Protein AF-A0A7W1LK90-F1 (afdb_monomer)

Sequence (103 aa):
MAGLLVVFFPLFLLAFLLFMEWVERPLTRDAVGPDVEEFLDTASREDVNNVFLYGVRRSLERWRNRRRMLPKLAALVTLGREDQEAPARPAAQDAPQPVRDLG

Radius of gyration: 34.61 Å; Cα contacts (8 Å, |Δi|>4): 15; chains: 1; bounding box: 50×27×122 Å

Secondary structure (DSSP, 8-state):
-HHHHHHHHHHHHHHHHHHHHHHHHHHHTT--HHHHHHHHHH--HHHHHHHHHH-HHHHHHHHHHHHHH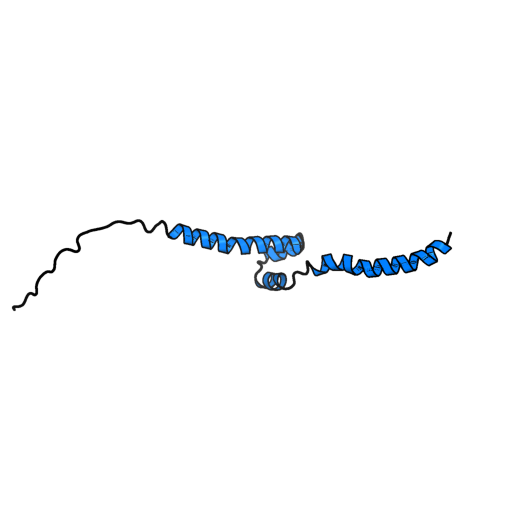HHHHHHHHHHTTGGG-----------PPP-----

Solvent-accessible surface area (backbone atoms only — not comparable to full-atom values): 6508 Å² total; per-residue (Å²): 126,66,70,60,54,70,60,48,48,60,54,48,49,52,50,49,62,60,42,44,56,68,63,42,51,68,55,62,73,67,56,60,64,72,65,44,58,53,39,71,76,69,52,52,74,67,54,56,52,38,27,79,75,65,35,61,69,63,37,48,54,54,51,52,52,53,63,65,45,51,61,55,53,52,50,50,58,57,59,69,53,64,79,71,74,73,88,85,83,94,74,81,95,77,81,90,80,77,89,81,80,91,134

pLDDT: mean 71.78, std 11.78, range [49.28, 95.81]

Mean predicted aligned error: 17.67 Å

Foldseek 3Di:
DCPVCVVVVVVVVVVVVVCVVVVCVVVVVPPCPPLVVVCVVDPDPVLVVCCVVPNDVVSSVVVVVVVVVVVVVVVVVVVVVVVPPDDDDDDDPDDDDDDDDDD

Structure (mmCIF, N/CA/C/O backbone):
data_AF-A0A7W1LK90-F1
#
_entry.id   AF-A0A7W1LK90-F1
#
loop_
_atom_site.group_PDB
_atom_site.id
_atom_site.type_symbol
_atom_site.label_atom_id
_atom_site.label_alt_id
_atom_site.label_comp_id
_atom_site.label_asym_id
_atom_site.label_entity_id
_atom_site.label_seq_id
_atom_site.pdbx_PDB_ins_code
_atom_site.Cartn_x
_atom_site.Cartn_y
_atom_site.Cartn_z
_atom_site.occupancy
_atom_site.B_iso_or_equiv
_atom_site.auth_seq_id
_atom_site.auth_comp_id
_atom_site.auth_asym_id
_atom_site.auth_atom_id
_atom_site.pdbx_PDB_model_num
ATOM 1 N N . MET A 1 1 ? 16.545 10.048 -35.276 1.00 73.69 1 MET A N 1
ATOM 2 C CA . MET A 1 1 ? 15.500 10.028 -34.226 1.00 73.69 1 MET A CA 1
ATOM 3 C C . MET A 1 1 ? 15.573 8.800 -33.307 1.00 73.69 1 MET A C 1
ATOM 5 O O . MET A 1 1 ? 15.371 8.971 -32.117 1.00 73.69 1 MET A O 1
ATOM 9 N N . ALA A 1 2 ? 15.919 7.594 -33.787 1.00 81.44 2 ALA A N 1
ATOM 10 C CA . ALA A 1 2 ? 15.897 6.366 -32.966 1.00 81.44 2 ALA A CA 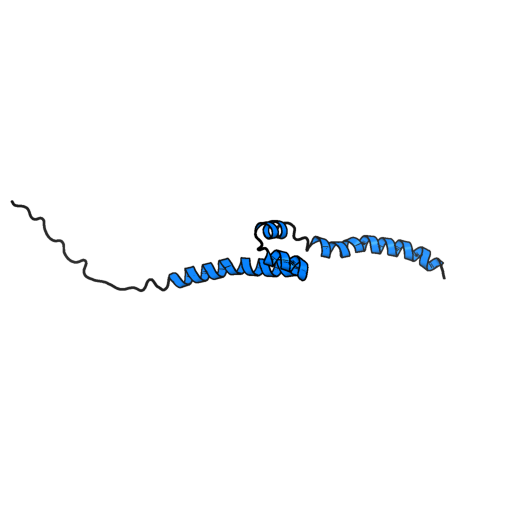1
ATOM 11 C C . ALA A 1 2 ? 17.025 6.210 -31.918 1.00 81.44 2 ALA A C 1
ATOM 13 O O . ALA A 1 2 ? 16.825 5.544 -30.908 1.00 81.44 2 ALA A O 1
ATOM 14 N N . GLY A 1 3 ? 18.197 6.825 -32.121 1.00 87.88 3 GLY A N 1
ATOM 15 C CA . GLY A 1 3 ? 19.356 6.622 -31.234 1.00 87.88 3 GLY A CA 1
ATOM 16 C C . GLY A 1 3 ? 19.137 7.072 -29.784 1.00 87.88 3 GLY A C 1
ATOM 17 O O . GLY A 1 3 ? 19.673 6.463 -28.866 1.00 87.88 3 GLY A O 1
ATOM 18 N N . LEU A 1 4 ? 18.293 8.085 -29.569 1.00 88.75 4 LEU A N 1
ATOM 19 C CA . LEU A 1 4 ? 17.963 8.571 -28.228 1.00 88.75 4 LEU A CA 1
ATOM 20 C C . LEU A 1 4 ? 17.144 7.526 -27.458 1.00 88.75 4 LEU A C 1
ATOM 22 O O . LEU A 1 4 ? 17.430 7.260 -26.297 1.00 88.75 4 LEU A O 1
ATOM 26 N N . LEU A 1 5 ? 16.200 6.857 -28.129 1.00 91.25 5 LEU A N 1
ATOM 27 C CA . LEU A 1 5 ? 15.379 5.804 -27.532 1.00 91.25 5 LEU A CA 1
ATOM 28 C C . LEU A 1 5 ? 16.236 4.620 -27.067 1.00 91.25 5 LEU A C 1
ATOM 30 O O . LEU A 1 5 ? 16.028 4.123 -25.971 1.00 91.25 5 LEU A O 1
ATOM 34 N N . VAL A 1 6 ? 17.236 4.212 -27.853 1.00 94.06 6 VAL A N 1
ATOM 35 C CA . VAL A 1 6 ? 18.121 3.081 -27.516 1.00 94.06 6 VAL A CA 1
ATOM 36 C C . VAL A 1 6 ? 18.916 3.332 -26.230 1.00 94.06 6 VAL A C 1
ATOM 38 O O . VAL A 1 6 ? 19.150 2.399 -25.468 1.00 94.06 6 VAL A O 1
ATOM 41 N N . VAL A 1 7 ? 19.295 4.584 -25.961 1.00 91.69 7 VAL A N 1
ATOM 42 C CA . VAL A 1 7 ? 20.032 4.968 -24.744 1.00 91.69 7 VAL A CA 1
ATOM 43 C C . VAL A 1 7 ? 19.088 5.222 -23.570 1.00 91.69 7 VAL A C 1
ATOM 45 O O . VAL A 1 7 ? 19.365 4.813 -22.445 1.00 91.69 7 VAL A O 1
ATOM 48 N N . PHE A 1 8 ? 17.960 5.886 -23.816 1.00 94.75 8 PHE A N 1
ATOM 49 C CA . PHE A 1 8 ? 17.039 6.285 -22.754 1.00 94.75 8 PHE A CA 1
ATOM 50 C C . PHE A 1 8 ? 16.188 5.122 -22.247 1.00 94.75 8 PHE A C 1
ATOM 52 O O . PHE A 1 8 ? 15.866 5.067 -21.067 1.00 94.75 8 PHE A O 1
ATOM 59 N N . PHE A 1 9 ? 15.839 4.179 -23.119 1.00 95.06 9 PHE A N 1
ATOM 60 C CA . PHE A 1 9 ? 15.009 3.026 -22.789 1.00 95.06 9 PHE A CA 1
ATOM 61 C C . PHE A 1 9 ? 15.581 2.143 -21.665 1.00 95.06 9 PHE A C 1
ATOM 63 O O . PHE A 1 9 ? 14.852 1.897 -20.704 1.00 95.06 9 PHE A O 1
ATOM 70 N N . PRO A 1 10 ? 16.856 1.702 -21.693 1.00 94.12 10 PRO A N 1
ATOM 71 C CA . PRO A 1 10 ? 17.418 0.921 -20.591 1.00 94.12 10 PRO A CA 1
ATOM 72 C C . PRO A 1 10 ? 17.528 1.734 -19.294 1.00 94.12 10 PRO A C 1
ATOM 74 O 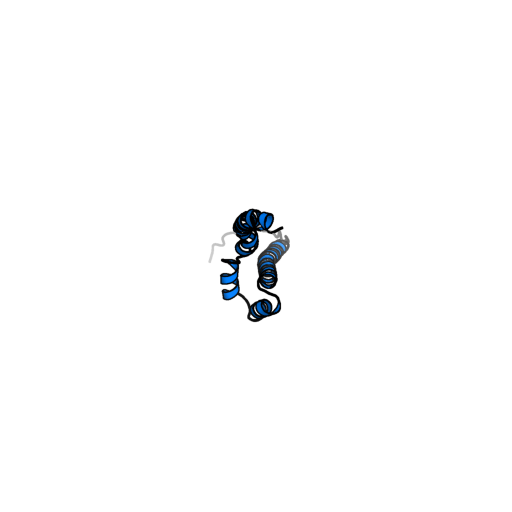O . PRO A 1 10 ? 17.282 1.194 -18.218 1.00 94.12 10 PRO A O 1
ATOM 77 N N . LEU A 1 11 ? 17.830 3.035 -19.383 1.00 95.81 11 LEU A N 1
ATOM 78 C CA . LEU A 1 11 ? 17.852 3.932 -18.222 1.00 95.81 11 LEU A CA 1
ATOM 79 C C . LEU A 1 11 ? 16.461 4.079 -17.595 1.00 95.81 11 LEU A C 1
ATOM 81 O O . LEU A 1 11 ? 16.317 4.038 -16.375 1.00 95.81 11 LEU A O 1
ATOM 85 N N . PHE A 1 12 ? 15.438 4.221 -18.436 1.00 95.00 12 PHE A N 1
ATOM 86 C CA . PHE A 1 12 ? 14.048 4.323 -18.019 1.00 95.00 12 PHE A CA 1
ATOM 87 C C . PHE A 1 12 ? 13.553 3.019 -17.401 1.00 95.00 12 PHE A C 1
ATOM 89 O O . PHE A 1 12 ? 12.920 3.064 -16.355 1.00 95.00 12 PHE A O 1
ATOM 96 N N . LEU A 1 13 ? 13.876 1.863 -17.990 1.00 94.38 13 LEU A N 1
ATOM 97 C CA . LEU A 1 13 ? 13.561 0.564 -17.396 1.00 94.38 13 LEU A CA 1
ATOM 98 C C . LEU A 1 13 ? 14.208 0.415 -16.023 1.00 94.38 13 LEU A C 1
ATOM 100 O O . LEU A 1 13 ? 13.525 0.047 -15.076 1.00 94.38 13 LEU A O 1
ATOM 104 N N . LEU A 1 14 ? 15.491 0.752 -15.884 1.00 92.81 14 LEU A N 1
ATOM 105 C CA . LEU A 1 14 ? 16.170 0.702 -14.593 1.00 92.81 14 LEU A CA 1
ATOM 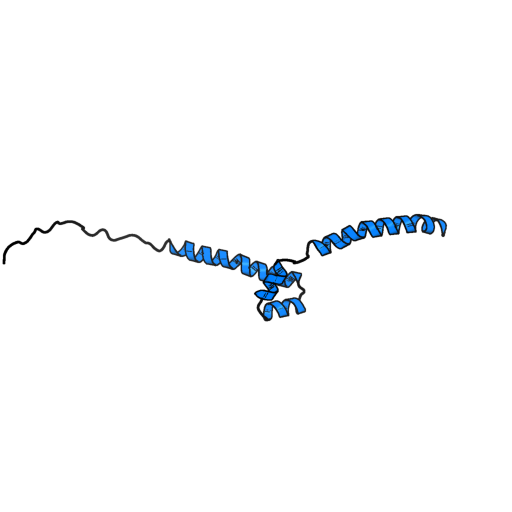106 C C . LEU A 1 14 ? 15.480 1.619 -13.572 1.00 92.81 14 LEU A C 1
ATOM 108 O O . LEU A 1 14 ? 15.155 1.178 -12.474 1.00 92.81 14 LEU A O 1
ATOM 112 N N . ALA A 1 15 ? 15.180 2.863 -13.952 1.00 91.44 15 ALA A N 1
ATOM 113 C CA . ALA A 1 15 ? 14.444 3.798 -13.106 1.00 91.44 15 ALA A CA 1
ATOM 114 C C . ALA A 1 15 ? 13.045 3.277 -12.738 1.00 91.44 15 ALA A C 1
ATOM 116 O O . ALA A 1 15 ? 12.629 3.414 -11.593 1.00 91.44 15 ALA A O 1
ATOM 117 N N . PHE A 1 16 ? 12.342 2.643 -13.676 1.00 91.31 16 PHE A N 1
ATOM 118 C CA . PHE A 1 16 ? 11.028 2.043 -13.467 1.00 91.31 16 PHE A CA 1
ATOM 119 C C . PHE A 1 16 ? 11.092 0.857 -12.497 1.00 91.31 16 PHE A C 1
ATOM 121 O O . PHE A 1 16 ? 10.271 0.768 -11.588 1.00 91.31 16 PHE A O 1
ATOM 128 N N . LEU A 1 17 ? 12.099 -0.012 -12.630 1.00 89.38 17 LEU A N 1
ATOM 129 C CA . LEU A 1 17 ? 12.347 -1.119 -11.704 1.00 89.38 17 LEU A CA 1
ATOM 130 C C . LEU A 1 17 ? 12.693 -0.614 -10.295 1.00 89.38 17 LEU A C 1
ATOM 132 O O . LEU A 1 17 ? 12.211 -1.176 -9.321 1.00 89.38 17 LEU A O 1
ATOM 136 N N . LEU A 1 18 ? 13.479 0.458 -10.166 1.00 87.50 18 LEU A N 1
ATOM 137 C CA . LEU A 1 18 ? 13.743 1.085 -8.864 1.00 87.50 18 LEU A CA 1
ATOM 138 C C . LEU A 1 18 ? 12.483 1.757 -8.293 1.00 87.50 18 LEU A C 1
ATOM 140 O O . LEU A 1 18 ? 12.249 1.737 -7.086 1.00 87.50 18 LEU A O 1
ATOM 144 N N . PHE A 1 19 ? 11.658 2.347 -9.156 1.00 86.88 19 PHE A N 1
ATOM 145 C CA . PHE A 1 19 ? 10.408 2.992 -8.769 1.00 86.88 19 PHE A CA 1
ATOM 146 C C . PHE A 1 19 ? 9.323 1.993 -8.357 1.00 86.88 19 PHE A C 1
ATOM 148 O O . PHE A 1 19 ? 8.446 2.365 -7.582 1.00 86.88 19 PHE A O 1
ATOM 155 N N . MET A 1 20 ? 9.388 0.729 -8.793 1.00 83.88 20 MET A N 1
ATOM 156 C CA . MET A 1 20 ? 8.485 -0.324 -8.311 1.00 83.88 20 MET A CA 1
ATOM 157 C C . MET A 1 20 ? 8.511 -0.427 -6.787 1.00 83.88 20 MET A C 1
ATOM 159 O O . MET A 1 20 ? 7.448 -0.534 -6.195 1.00 83.88 20 MET A O 1
ATOM 163 N N . GLU A 1 21 ? 9.650 -0.215 -6.121 1.00 68.25 21 GLU A N 1
ATOM 164 C CA . GLU A 1 21 ? 9.674 -0.149 -4.654 1.00 68.25 21 GLU A CA 1
ATOM 165 C C . GLU A 1 21 ? 8.860 1.048 -4.111 1.00 68.25 21 GLU A C 1
ATOM 167 O O . GLU A 1 21 ? 8.222 0.968 -3.065 1.00 68.25 21 GLU A O 1
ATOM 172 N N . TRP A 1 22 ? 8.825 2.172 -4.829 1.00 74.25 22 TRP A N 1
ATOM 173 C CA . TRP A 1 22 ? 8.036 3.363 -4.487 1.00 74.25 22 TRP A CA 1
ATOM 174 C C . TRP A 1 22 ? 6.532 3.176 -4.732 1.00 74.25 22 TRP A C 1
ATOM 176 O O . TRP A 1 22 ? 5.723 3.801 -4.049 1.00 74.25 22 TRP A O 1
ATOM 186 N N . VAL A 1 23 ? 6.161 2.294 -5.663 1.00 67.06 23 VAL A N 1
ATOM 187 C CA . VAL A 1 23 ? 4.781 1.845 -5.920 1.00 67.06 23 VAL A CA 1
ATOM 188 C C . VAL A 1 23 ? 4.369 0.725 -4.963 1.00 67.06 23 VAL A C 1
ATOM 190 O O . VAL A 1 23 ? 3.215 0.655 -4.554 1.00 67.06 23 VAL A O 1
ATOM 193 N N . GLU A 1 24 ? 5.306 -0.111 -4.530 1.00 60.16 24 GLU A N 1
ATOM 194 C CA . GLU A 1 24 ? 5.083 -1.189 -3.565 1.00 60.16 24 GLU A CA 1
ATOM 195 C C . GLU A 1 24 ? 5.011 -0.665 -2.124 1.00 60.16 24 GLU A C 1
ATOM 197 O O . GLU A 1 24 ? 4.240 -1.172 -1.313 1.00 60.16 24 GLU A O 1
ATOM 202 N N . ARG A 1 25 ? 5.744 0.402 -1.785 1.00 58.84 25 ARG A N 1
ATOM 203 C CA . ARG A 1 25 ? 5.711 1.050 -0.460 1.00 58.84 25 ARG A CA 1
ATOM 204 C C . ARG A 1 25 ? 4.315 1.513 -0.002 1.00 58.84 25 ARG A C 1
ATOM 206 O O . ARG A 1 25 ? 4.023 1.320 1.181 1.00 58.84 25 ARG A O 1
ATOM 213 N N . PRO A 1 26 ? 3.438 2.082 -0.852 1.00 61.00 26 PRO A N 1
ATOM 214 C CA . PRO A 1 26 ? 2.050 2.347 -0.477 1.00 61.00 26 PRO A CA 1
ATOM 215 C C . PRO A 1 26 ? 1.166 1.089 -0.441 1.00 61.00 26 PRO A C 1
ATOM 217 O O . PRO A 1 26 ? 0.117 1.136 0.193 1.00 61.00 26 PRO A O 1
ATOM 220 N N . LEU A 1 27 ? 1.568 -0.034 -1.050 1.00 55.53 27 LEU A N 1
ATOM 221 C CA . LEU A 1 27 ? 0.835 -1.305 -0.945 1.00 55.53 27 LEU A CA 1
ATOM 222 C C . LEU A 1 27 ? 1.189 -2.077 0.336 1.00 55.53 27 LEU A C 1
ATOM 224 O O . LEU A 1 27 ? 0.309 -2.650 0.972 1.00 55.53 27 LEU A O 1
ATOM 228 N N . THR A 1 28 ? 2.457 -2.060 0.751 1.00 54.91 28 THR A N 1
ATOM 229 C CA . THR A 1 28 ? 2.948 -2.868 1.881 1.00 54.91 28 THR A CA 1
ATOM 230 C C . THR A 1 28 ? 2.724 -2.203 3.242 1.00 54.91 28 THR A C 1
ATOM 232 O O . THR A 1 28 ? 2.638 -2.894 4.252 1.00 54.91 28 THR A O 1
ATOM 235 N N . ARG A 1 29 ? 2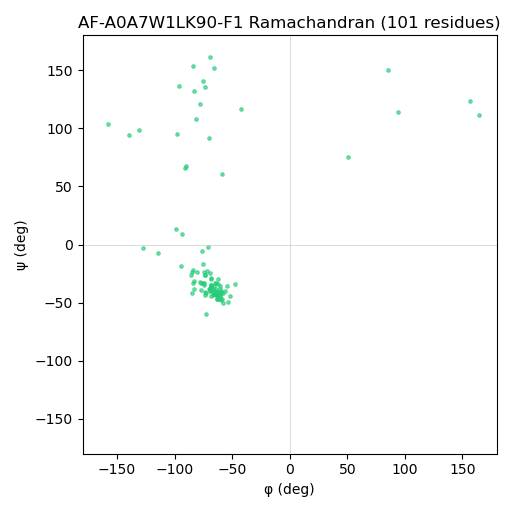.582 -0.871 3.314 1.00 51.84 29 ARG A N 1
ATOM 236 C CA . ARG A 1 29 ? 2.311 -0.181 4.595 1.00 51.84 29 ARG A CA 1
ATOM 237 C C . ARG A 1 29 ? 0.841 -0.149 4.999 1.00 51.84 29 ARG A C 1
ATOM 239 O O . ARG A 1 29 ? 0.560 -0.054 6.189 1.00 51.84 29 ARG A O 1
ATOM 246 N N . ASP A 1 30 ? -0.061 -0.310 4.038 1.00 52.88 30 ASP A N 1
ATOM 247 C CA . ASP A 1 30 ? -1.491 -0.503 4.291 1.00 52.88 30 ASP A CA 1
ATOM 248 C C . ASP A 1 30 ? -1.859 -1.994 4.359 1.00 52.88 30 ASP A C 1
ATOM 250 O O . ASP A 1 30 ? -3.040 -2.327 4.396 1.00 52.88 30 ASP A O 1
ATOM 254 N N . ALA A 1 31 ? -0.875 -2.905 4.379 1.00 49.28 31 ALA A N 1
ATOM 255 C CA . ALA A 1 31 ? -1.107 -4.331 4.554 1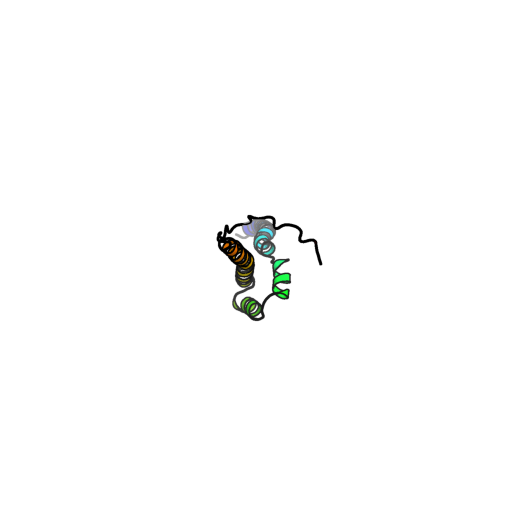.00 49.28 31 ALA A CA 1
ATOM 256 C C . ALA A 1 31 ? -1.554 -4.594 5.994 1.00 49.28 31 ALA A C 1
ATOM 258 O O . ALA A 1 31 ? -0.779 -4.767 6.935 1.00 49.28 31 ALA A O 1
ATOM 259 N N . VAL A 1 32 ? -2.869 -4.560 6.109 1.00 56.16 32 VAL A N 1
ATOM 260 C CA . VAL A 1 32 ? -3.738 -4.855 7.228 1.00 56.16 32 VAL A CA 1
ATOM 261 C C . VAL A 1 32 ? -3.538 -6.303 7.728 1.00 56.16 32 VAL A C 1
ATOM 263 O O . VAL A 1 32 ? -4.431 -7.130 7.644 1.00 56.16 32 VAL A O 1
ATOM 266 N N . GLY A 1 33 ? -2.336 -6.663 8.177 1.00 55.19 33 GLY A N 1
ATOM 267 C CA . GLY A 1 33 ? -1.984 -8.044 8.532 1.00 55.19 33 GLY A CA 1
ATOM 268 C C . GLY A 1 33 ? -2.628 -8.510 9.844 1.00 55.19 33 GLY A C 1
ATOM 269 O O . GLY A 1 33 ? -3.421 -9.442 9.819 1.00 55.19 33 GLY A O 1
ATOM 270 N N . PRO A 1 34 ? -2.357 -7.850 10.986 1.00 58.03 34 PRO A N 1
ATOM 271 C CA . PRO A 1 34 ? -2.917 -8.269 12.276 1.00 58.03 34 PRO A CA 1
ATOM 272 C C . PRO A 1 34 ? -4.391 -7.869 12.456 1.00 58.03 34 PRO A C 1
ATOM 274 O O . PRO A 1 34 ? -5.192 -8.637 12.977 1.00 58.03 34 PRO A O 1
ATOM 277 N N . ASP A 1 35 ? -4.756 -6.668 11.992 1.00 58.34 35 ASP A N 1
ATOM 278 C CA . ASP A 1 35 ? -6.093 -6.093 12.206 1.00 58.34 35 ASP A CA 1
ATOM 279 C C . ASP A 1 35 ? -7.180 -6.754 11.326 1.00 58.34 35 ASP A C 1
ATOM 281 O O . ASP A 1 35 ? -8.354 -6.699 11.687 1.00 58.34 35 ASP A O 1
ATOM 285 N N . VAL A 1 36 ? -6.840 -7.377 10.180 1.00 65.62 36 VAL A N 1
ATOM 286 C CA . VAL A 1 36 ? -7.836 -8.102 9.350 1.00 65.62 36 VAL A CA 1
ATOM 287 C C . VAL A 1 36 ? -8.235 -9.407 9.988 1.00 65.62 36 VAL A C 1
ATOM 289 O O . VAL A 1 36 ? -9.414 -9.734 9.967 1.00 65.62 36 VAL A O 1
ATOM 292 N N . GLU A 1 37 ? -7.280 -10.160 10.520 1.00 66.56 37 GLU A N 1
ATOM 293 C CA . GLU A 1 37 ? -7.571 -11.472 11.086 1.00 66.56 37 GLU A CA 1
ATOM 294 C C . GLU A 1 37 ? -8.480 -11.327 12.314 1.00 66.56 37 GLU A C 1
ATOM 296 O O . GLU A 1 37 ? -9.516 -11.982 12.399 1.00 66.56 37 GLU A O 1
ATOM 301 N N . GLU A 1 38 ? -8.206 -10.336 13.169 1.00 69.12 38 GLU A N 1
ATOM 302 C CA . GLU A 1 38 ? -9.082 -9.983 14.291 1.00 69.12 38 GLU A CA 1
ATOM 303 C C . GLU A 1 38 ? -10.422 -9.369 13.837 1.00 69.12 38 GLU A C 1
ATOM 305 O O . GLU A 1 38 ? -11.468 -9.614 14.448 1.00 69.12 38 GLU A O 1
ATOM 310 N N . PHE A 1 39 ? -10.435 -8.591 12.749 1.00 65.75 39 PHE A N 1
ATOM 311 C CA . PHE A 1 39 ? -11.681 -8.110 12.152 1.00 65.75 39 PHE A CA 1
ATOM 312 C C . PHE A 1 39 ? -12.528 -9.274 11.635 1.00 65.75 39 PHE A C 1
ATOM 314 O O . PHE A 1 39 ? -13.708 -9.318 11.936 1.00 65.75 39 PHE A O 1
ATOM 321 N N . LEU A 1 40 ? -11.972 -10.239 10.908 1.00 72.62 40 LEU A N 1
ATOM 322 C CA . LEU A 1 40 ? -12.735 -11.380 10.397 1.00 72.62 40 LEU A CA 1
ATOM 323 C C . LEU A 1 40 ? -13.268 -12.273 11.523 1.00 72.62 40 LEU A C 1
ATOM 325 O O . LEU A 1 40 ? -14.369 -12.801 11.388 1.00 72.62 40 LEU A O 1
ATOM 329 N N . ASP A 1 41 ? -12.534 -12.387 12.630 1.00 75.69 41 ASP A N 1
ATOM 330 C CA . ASP A 1 41 ? -12.957 -13.163 13.799 1.00 75.69 41 ASP A CA 1
ATOM 331 C C . ASP A 1 41 ? -14.044 -12.448 14.629 1.00 75.69 41 ASP A C 1
ATOM 333 O O . ASP A 1 41 ? -14.946 -13.085 15.171 1.00 75.69 41 ASP A O 1
ATOM 337 N N . THR A 1 42 ? -14.023 -11.107 14.693 1.00 72.38 42 THR A N 1
ATOM 338 C CA . THR A 1 42 ? -14.931 -10.339 15.576 1.00 72.38 42 THR A CA 1
ATOM 339 C C . THR A 1 42 ? -15.956 -9.443 14.873 1.00 72.38 42 THR A C 1
ATOM 341 O O . THR A 1 42 ? -16.787 -8.822 15.542 1.00 72.38 42 THR A O 1
ATOM 344 N N . ALA A 1 43 ? -15.891 -9.275 13.554 1.00 69.19 43 ALA A N 1
ATOM 345 C CA . ALA A 1 43 ? -16.770 -8.366 12.824 1.00 69.19 43 ALA A CA 1
ATOM 346 C C . ALA A 1 43 ? -18.181 -8.935 12.683 1.00 69.19 43 ALA A C 1
ATOM 348 O O . ALA A 1 43 ? -18.399 -10.108 12.381 1.00 69.19 43 ALA A O 1
ATOM 349 N N . SER A 1 44 ? -19.167 -8.051 12.825 1.00 67.19 44 SER A N 1
ATOM 350 C CA . SER A 1 44 ? -20.550 -8.362 12.480 1.00 67.19 44 SER A CA 1
ATOM 351 C C . SER A 1 44 ? -20.686 -8.596 10.970 1.00 67.19 44 SER A C 1
ATOM 353 O O . SER A 1 44 ? -19.980 -7.983 10.165 1.00 67.19 44 SER A O 1
ATOM 355 N N . ARG A 1 45 ? -21.667 -9.412 10.559 1.00 70.81 45 ARG A N 1
ATOM 356 C CA . ARG A 1 45 ? -22.052 -9.619 9.145 1.00 70.81 45 ARG A CA 1
ATOM 357 C C . ARG A 1 45 ? -22.213 -8.308 8.374 1.00 70.81 45 ARG A C 1
ATOM 359 O O . ARG A 1 45 ? -21.926 -8.239 7.182 1.00 70.81 45 ARG A O 1
ATOM 366 N N . GLU A 1 46 ? -22.675 -7.274 9.061 1.00 72.06 46 GLU A N 1
ATOM 367 C CA . GLU A 1 46 ? -22.902 -5.952 8.492 1.00 72.06 46 GLU A CA 1
ATOM 368 C C . GLU A 1 46 ? -21.595 -5.188 8.239 1.00 72.06 46 GLU A C 1
ATOM 370 O O . GLU A 1 46 ? -21.455 -4.511 7.222 1.00 72.06 46 GLU A O 1
ATOM 375 N N . ASP A 1 47 ? -20.593 -5.360 9.101 1.00 67.06 47 ASP A N 1
ATOM 376 C CA . ASP A 1 47 ? -19.253 -4.808 8.895 1.00 67.06 47 ASP A CA 1
ATOM 377 C C . ASP A 1 47 ? -18.541 -5.514 7.732 1.00 67.06 47 ASP A C 1
ATOM 379 O O . ASP A 1 47 ? -17.916 -4.848 6.906 1.00 67.06 47 ASP A O 1
ATOM 383 N N . VAL A 1 48 ? -18.713 -6.832 7.598 1.00 74.06 48 VAL A N 1
ATOM 384 C CA . VAL A 1 48 ? -18.212 -7.611 6.453 1.00 74.06 48 VAL A CA 1
ATOM 385 C C . VAL A 1 48 ? -18.880 -7.168 5.144 1.00 74.06 48 VAL A C 1
ATOM 387 O O . VAL A 1 48 ? -18.196 -6.948 4.149 1.00 74.06 48 VAL A O 1
ATOM 390 N N . ASN A 1 49 ? -20.198 -6.941 5.132 1.00 76.75 49 ASN A N 1
ATOM 391 C CA . ASN A 1 49 ? -20.904 -6.421 3.953 1.00 76.75 49 ASN A CA 1
ATOM 392 C C . ASN A 1 49 ? -20.390 -5.031 3.528 1.00 76.75 49 ASN A C 1
ATOM 394 O O . ASN A 1 49 ? -20.258 -4.729 2.342 1.00 76.75 49 ASN A O 1
ATOM 398 N N . ASN A 1 50 ? -20.023 -4.191 4.496 1.00 74.12 50 ASN A N 1
ATOM 399 C CA . ASN A 1 50 ? -19.452 -2.875 4.220 1.00 74.12 50 ASN A CA 1
ATOM 400 C C . ASN A 1 50 ? -18.054 -2.941 3.584 1.00 74.12 50 ASN A C 1
ATOM 402 O O . ASN A 1 50 ? -17.710 -2.043 2.814 1.00 74.12 50 ASN A O 1
ATOM 406 N N . VAL A 1 51 ? -17.267 -3.991 3.850 1.00 73.25 51 VAL A N 1
ATOM 407 C CA . VAL A 1 51 ? -15.987 -4.232 3.156 1.00 73.25 51 VAL A CA 1
ATOM 408 C C . VAL A 1 51 ? -16.225 -4.407 1.656 1.00 73.25 51 VAL A C 1
ATOM 410 O O . VAL A 1 51 ? -15.520 -3.801 0.850 1.00 73.25 51 VAL A O 1
ATOM 413 N N . PHE A 1 52 ? -17.244 -5.186 1.283 1.00 74.62 52 PHE A N 1
ATOM 414 C CA . PHE A 1 52 ? -17.592 -5.438 -0.117 1.00 74.62 52 PHE A CA 1
ATOM 415 C C . PHE A 1 52 ? -18.133 -4.194 -0.830 1.00 74.62 52 PHE A C 1
ATOM 417 O O . PHE A 1 52 ? -17.856 -3.999 -2.010 1.00 74.62 52 PHE A O 1
ATOM 424 N N . LEU A 1 53 ? -18.871 -3.335 -0.121 1.00 73.94 53 LEU A N 1
ATOM 425 C CA . LEU A 1 53 ? -19.492 -2.139 -0.700 1.00 73.94 53 LEU A CA 1
ATOM 426 C C . LEU A 1 53 ? -18.553 -0.924 -0.785 1.00 73.94 53 LEU A C 1
ATOM 428 O O . LEU A 1 53 ? -18.687 -0.114 -1.700 1.00 73.94 53 LEU A O 1
ATOM 432 N N . TYR A 1 54 ? -17.624 -0.764 0.164 1.00 74.62 54 TYR A N 1
ATOM 433 C CA . TYR A 1 54 ? -16.848 0.477 0.327 1.00 74.62 54 TYR A CA 1
ATOM 434 C C . TYR A 1 54 ? -15.328 0.281 0.373 1.00 74.62 54 TYR A C 1
ATOM 436 O O . TYR A 1 54 ? -14.590 1.268 0.441 1.00 74.62 54 TYR A O 1
ATOM 444 N N . GLY A 1 55 ? -14.861 -0.967 0.320 1.00 72.38 55 GLY A N 1
ATOM 445 C CA . GLY A 1 55 ? -13.451 -1.330 0.369 1.00 72.38 55 GLY A CA 1
ATOM 446 C C . GLY A 1 55 ? -12.891 -1.456 1.790 1.00 72.38 55 GLY A C 1
ATOM 447 O O . GLY A 1 55 ? -13.291 -0.752 2.720 1.00 72.38 55 GLY A O 1
ATOM 448 N N . VAL A 1 56 ? -11.895 -2.339 1.917 1.00 70.38 56 VAL A N 1
ATOM 449 C CA . VAL A 1 56 ? -11.254 -2.785 3.170 1.00 70.38 56 VAL A CA 1
ATOM 450 C C . VAL A 1 56 ? -10.777 -1.618 4.044 1.00 70.38 56 VAL A C 1
ATOM 452 O O . VAL A 1 56 ? -11.033 -1.594 5.247 1.00 70.38 56 VAL A O 1
ATOM 455 N N . ARG A 1 57 ? -10.138 -0.599 3.454 1.00 69.44 57 ARG A N 1
ATOM 456 C CA . ARG A 1 57 ? -9.547 0.510 4.223 1.00 69.44 57 ARG A CA 1
ATOM 457 C C . ARG A 1 57 ? -10.599 1.318 4.993 1.00 69.44 57 ARG A C 1
ATOM 459 O O . ARG A 1 57 ? -10.427 1.596 6.178 1.00 69.44 57 ARG A O 1
ATOM 466 N N . ARG A 1 58 ? -11.729 1.632 4.351 1.00 71.88 58 ARG A N 1
ATOM 467 C CA . ARG A 1 58 ? -12.782 2.478 4.937 1.00 71.88 58 ARG A CA 1
ATOM 468 C C . ARG A 1 58 ? -13.594 1.748 6.011 1.00 71.88 58 ARG A C 1
ATOM 470 O O . ARG A 1 58 ? -14.036 2.372 6.978 1.00 71.88 58 ARG A O 1
ATOM 477 N N . SER A 1 59 ? -13.794 0.440 5.862 1.00 75.25 59 SER A N 1
ATOM 478 C CA . SER A 1 59 ? -14.491 -0.394 6.849 1.00 75.25 59 SER A CA 1
ATOM 479 C C . SER A 1 59 ? -13.646 -0.637 8.103 1.00 75.25 59 SER A C 1
ATOM 481 O O . SER A 1 59 ? -14.164 -0.502 9.213 1.00 75.25 59 SER A O 1
ATOM 483 N N . LEU A 1 60 ? -12.341 -0.896 7.952 1.00 75.31 60 LEU A N 1
ATOM 484 C CA . LEU A 1 60 ? -11.430 -1.090 9.086 1.00 75.31 60 LEU A CA 1
ATOM 485 C C . LEU A 1 60 ? -11.235 0.177 9.916 1.00 75.31 60 LEU A C 1
ATOM 487 O O . LEU A 1 60 ? -11.257 0.108 11.143 1.00 75.31 60 LEU A O 1
ATOM 491 N N . GLU A 1 61 ? -11.123 1.349 9.285 1.00 78.38 61 GLU A N 1
ATOM 492 C CA . GLU A 1 61 ? -11.060 2.623 10.013 1.00 78.38 61 GLU A CA 1
ATOM 493 C C . GLU A 1 61 ? -12.289 2.834 10.905 1.00 78.38 61 GLU A C 1
ATOM 495 O O . GLU A 1 61 ? -12.162 3.245 12.062 1.00 78.38 61 GLU A O 1
ATOM 500 N N . ARG A 1 62 ? -13.481 2.500 10.395 1.00 78.00 62 ARG A N 1
ATOM 501 C CA . ARG A 1 62 ? -14.742 2.618 11.135 1.00 78.00 62 ARG A CA 1
ATOM 502 C C . ARG A 1 62 ? -14.828 1.613 12.287 1.00 78.00 62 ARG A C 1
ATOM 504 O O . ARG A 1 62 ? -15.223 2.007 13.385 1.00 78.00 62 ARG A O 1
ATOM 511 N N . TRP A 1 63 ? -14.453 0.353 12.066 1.00 79.00 63 TRP A N 1
ATOM 512 C CA . TRP A 1 63 ? -14.409 -0.674 13.115 1.00 79.00 63 TRP A CA 1
ATOM 513 C C . TRP A 1 63 ? -13.418 -0.306 14.226 1.00 79.00 63 TRP A C 1
ATOM 515 O O . TRP A 1 63 ? -13.775 -0.291 15.409 1.00 79.00 63 TRP A O 1
ATOM 525 N N . ARG A 1 64 ? -12.208 0.122 13.848 1.00 79.12 64 ARG A N 1
ATOM 526 C CA . ARG A 1 64 ? -11.161 0.555 14.780 1.00 79.12 64 ARG A CA 1
ATOM 527 C C . ARG A 1 64 ? -11.607 1.742 15.629 1.00 79.12 64 ARG A C 1
ATOM 529 O O . ARG A 1 64 ? -11.354 1.760 16.834 1.00 79.12 64 ARG A O 1
ATOM 536 N N . ASN A 1 65 ? -12.299 2.715 15.034 1.00 82.19 65 ASN A N 1
ATOM 537 C CA . ASN A 1 65 ? -12.834 3.853 15.782 1.00 82.19 65 ASN A CA 1
ATOM 538 C C . ASN A 1 65 ? -13.868 3.424 16.830 1.00 82.19 65 ASN A C 1
ATOM 540 O O . ASN A 1 65 ? -13.821 3.922 17.953 1.00 82.19 65 ASN A O 1
ATOM 544 N N . ARG A 1 66 ? -14.760 2.477 16.508 1.00 76.19 66 ARG A N 1
ATOM 545 C CA . ARG A 1 66 ? -15.731 1.956 17.486 1.00 76.19 66 ARG A CA 1
ATOM 546 C C . ARG A 1 66 ? -15.026 1.260 18.649 1.00 76.19 66 ARG A C 1
ATOM 548 O O . ARG A 1 66 ? -15.309 1.586 19.799 1.00 76.19 66 ARG A O 1
ATOM 555 N N . ARG A 1 67 ? -14.055 0.383 18.371 1.00 77.06 67 ARG A N 1
ATOM 556 C CA . ARG A 1 67 ? -13.284 -0.311 19.419 1.00 77.06 67 ARG A CA 1
ATOM 557 C C . ARG A 1 67 ? -12.505 0.640 20.325 1.00 77.06 67 ARG A C 1
ATOM 559 O O . ARG A 1 67 ? -12.482 0.432 21.531 1.00 77.06 67 ARG A O 1
ATOM 566 N N . ARG A 1 68 ? -11.924 1.716 19.784 1.00 79.81 68 ARG A N 1
ATOM 567 C CA . ARG A 1 68 ? -11.199 2.721 20.586 1.00 79.81 68 ARG A CA 1
ATOM 568 C C . ARG A 1 68 ? -12.104 3.565 21.486 1.00 79.81 68 ARG A C 1
ATOM 570 O O . ARG A 1 68 ? -11.628 4.085 22.491 1.00 79.81 68 ARG A O 1
ATOM 577 N N . MET A 1 69 ? -13.389 3.711 21.156 1.00 76.12 69 MET A N 1
ATOM 578 C CA . MET A 1 69 ? -14.326 4.505 21.963 1.00 76.12 69 MET A CA 1
ATOM 579 C C . MET A 1 69 ? -14.966 3.724 23.117 1.00 76.12 69 MET A C 1
ATOM 581 O O . MET A 1 69 ? -15.291 4.331 24.136 1.00 76.12 69 MET A O 1
ATOM 585 N N . LEU A 1 70 ? -15.082 2.398 23.007 1.00 74.06 70 LEU A N 1
ATOM 586 C CA . LEU A 1 70 ? -15.597 1.531 24.076 1.00 74.06 70 LEU A CA 1
ATOM 587 C C . LEU A 1 70 ? -14.874 1.700 25.432 1.00 74.06 70 LEU A C 1
ATOM 589 O O . LEU A 1 70 ? -15.564 1.925 26.426 1.00 74.06 70 LEU A O 1
ATOM 593 N N . PRO A 1 71 ? -13.526 1.683 25.521 1.00 74.56 71 PRO A N 1
ATOM 594 C CA . PRO A 1 71 ? -12.839 1.849 26.804 1.00 74.56 71 PRO A CA 1
ATOM 595 C C . PRO A 1 71 ? -12.992 3.261 27.378 1.00 74.56 71 PRO A C 1
ATOM 597 O O . PRO A 1 71 ? -13.031 3.426 28.592 1.00 74.56 71 PRO A O 1
ATOM 600 N N . LYS A 1 72 ? -13.132 4.288 26.529 1.00 73.12 72 LYS A N 1
ATOM 601 C CA . LYS A 1 72 ? -13.329 5.671 26.984 1.00 73.12 72 LYS A CA 1
ATOM 602 C C . LYS A 1 72 ? -14.712 5.864 27.604 1.00 73.12 72 LYS A C 1
ATOM 604 O O . LYS A 1 72 ? -14.836 6.553 28.607 1.00 73.12 72 LYS A O 1
ATOM 609 N N . LEU A 1 73 ? -15.737 5.232 27.036 1.00 73.50 73 LEU A N 1
ATOM 610 C CA . LEU A 1 73 ? -17.086 5.238 27.603 1.00 73.50 73 LEU A CA 1
ATOM 611 C C . LEU A 1 73 ? -17.150 4.431 28.904 1.00 73.50 73 LEU A C 1
ATOM 613 O O . LEU A 1 73 ? -17.749 4.899 29.866 1.00 73.50 73 LEU A O 1
ATOM 617 N N . ALA A 1 74 ? -16.473 3.280 28.968 1.00 76.19 74 ALA A N 1
ATOM 618 C CA . ALA A 1 74 ? -16.351 2.507 30.204 1.00 76.19 74 ALA A CA 1
ATOM 619 C C . ALA A 1 74 ? -15.646 3.308 31.313 1.00 76.19 74 ALA A C 1
ATOM 621 O O . ALA A 1 74 ? -16.142 3.355 32.434 1.00 76.19 74 ALA A O 1
ATOM 622 N N . ALA A 1 75 ? -14.557 4.009 30.979 1.00 75.69 75 ALA A N 1
ATOM 623 C CA . ALA A 1 75 ? -13.829 4.867 31.912 1.00 75.69 75 ALA A CA 1
ATOM 624 C C . ALA A 1 75 ? -14.675 6.050 32.417 1.00 75.69 75 ALA A C 1
ATOM 626 O O . ALA A 1 75 ? -14.607 6.405 33.590 1.00 75.69 75 ALA A O 1
ATOM 627 N N . LEU A 1 76 ? -15.500 6.651 31.553 1.00 76.88 76 LEU A N 1
ATOM 628 C CA . LEU A 1 76 ? -16.419 7.724 31.948 1.00 76.88 76 LEU A CA 1
ATOM 629 C C . LEU A 1 76 ? -17.536 7.220 32.870 1.00 76.88 76 LEU A C 1
ATOM 631 O O . LEU A 1 76 ? -17.913 7.918 33.805 1.00 76.88 76 LEU A O 1
ATOM 635 N N . VAL A 1 77 ? -18.034 6.003 32.640 1.00 76.69 77 VAL A N 1
ATOM 636 C CA . VAL A 1 77 ? -19.029 5.363 33.515 1.00 76.69 77 VAL A CA 1
ATOM 637 C C . VAL A 1 77 ? -18.442 5.046 34.890 1.00 76.69 77 VAL A C 1
ATOM 639 O O . VAL A 1 77 ? -19.134 5.210 35.892 1.00 76.69 77 VAL A O 1
ATOM 642 N N . THR A 1 78 ? -17.178 4.623 34.964 1.00 73.75 78 THR A N 1
ATOM 643 C CA . THR A 1 78 ? -16.515 4.357 36.248 1.00 73.75 78 THR A CA 1
ATOM 644 C C . THR A 1 78 ? -16.156 5.636 36.999 1.00 73.75 78 THR A C 1
ATOM 646 O O . THR A 1 78 ? -16.394 5.699 38.197 1.00 73.75 78 THR A O 1
ATOM 649 N N . LEU A 1 79 ? -15.669 6.674 36.311 1.00 71.50 79 LEU A N 1
ATOM 650 C CA . LEU A 1 79 ? -15.322 7.954 36.943 1.00 71.50 79 LEU A CA 1
ATOM 651 C C . LEU A 1 79 ? -16.564 8.713 37.428 1.00 71.50 7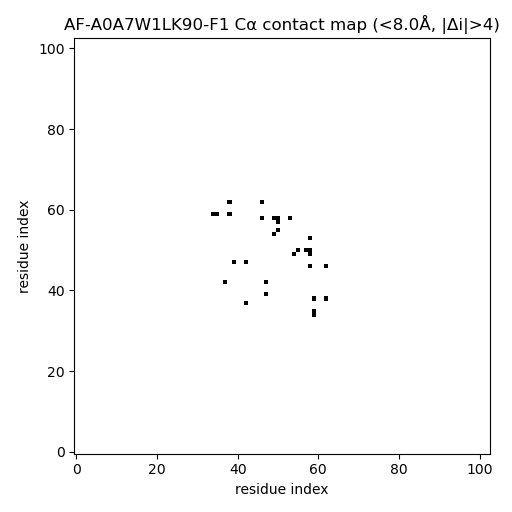9 LEU A C 1
ATOM 653 O O . LEU A 1 79 ? -16.555 9.284 38.509 1.00 71.50 79 LEU A O 1
ATOM 657 N N . GLY A 1 80 ? -17.671 8.653 36.681 1.00 65.75 80 GLY A N 1
ATOM 658 C CA . GLY A 1 80 ? -18.944 9.251 37.098 1.00 65.75 80 GLY A CA 1
ATOM 659 C C . GLY A 1 80 ? -19.645 8.519 38.250 1.00 65.75 80 GLY A C 1
ATOM 660 O O . GLY A 1 80 ? -20.713 8.951 38.680 1.00 65.75 80 GLY A O 1
ATOM 661 N N . ARG A 1 81 ? -19.086 7.401 38.734 1.00 63.97 81 ARG A N 1
ATOM 662 C CA . ARG A 1 81 ? -19.637 6.624 39.851 1.00 63.97 81 ARG A CA 1
ATOM 663 C C . ARG A 1 81 ? -19.029 7.005 41.204 1.00 63.97 81 ARG A C 1
ATOM 665 O O . ARG A 1 81 ? -19.660 6.733 42.219 1.00 63.97 81 ARG A O 1
ATOM 672 N N . GLU A 1 82 ? -17.868 7.656 41.227 1.00 61.88 82 GLU A N 1
ATOM 673 C CA . GLU A 1 82 ? -17.155 7.998 42.469 1.00 61.88 82 GLU A CA 1
ATOM 674 C C . GLU A 1 82 ? -17.713 9.260 43.157 1.00 61.88 82 GLU A C 1
ATOM 676 O O . GLU A 1 82 ? -17.663 9.367 44.378 1.00 61.88 82 GLU A O 1
ATOM 681 N N . ASP A 1 83 ? -18.369 10.159 42.415 1.00 58.22 83 ASP A N 1
ATOM 682 C CA . ASP A 1 83 ? -18.993 11.371 42.978 1.00 58.22 83 ASP A CA 1
ATOM 683 C C . ASP A 1 83 ? -20.321 11.100 43.723 1.00 58.22 83 ASP A C 1
ATOM 685 O O . ASP A 1 83 ? -20.901 12.006 44.326 1.00 58.22 83 ASP A O 1
ATOM 689 N N . GLN A 1 84 ? -20.832 9.860 43.686 1.00 56.34 84 GLN A N 1
ATOM 690 C CA . GLN A 1 84 ? -22.082 9.460 44.350 1.00 56.34 84 GLN A CA 1
ATOM 691 C C . GLN A 1 84 ? -21.857 8.771 45.707 1.00 56.34 84 GLN A C 1
ATOM 693 O O . GLN A 1 84 ? -22.797 8.232 46.287 1.00 56.34 84 GLN A O 1
ATOM 698 N N . GLU A 1 85 ? -20.647 8.843 46.261 1.00 57.53 85 GLU A N 1
ATOM 699 C CA . GLU A 1 85 ? -20.392 8.556 47.676 1.00 57.53 85 GLU A CA 1
ATOM 700 C C . GLU A 1 85 ? -20.514 9.870 48.480 1.00 57.53 85 GLU A C 1
ATOM 702 O O . GLU A 1 85 ? -19.541 10.433 48.981 1.00 57.53 85 GLU A O 1
ATOM 707 N N . ALA A 1 86 ? -21.724 10.437 48.541 1.00 59.38 86 ALA A N 1
ATOM 708 C CA . ALA A 1 86 ? -21.964 11.661 49.305 1.00 59.38 86 ALA A CA 1
ATOM 709 C C . ALA A 1 86 ? 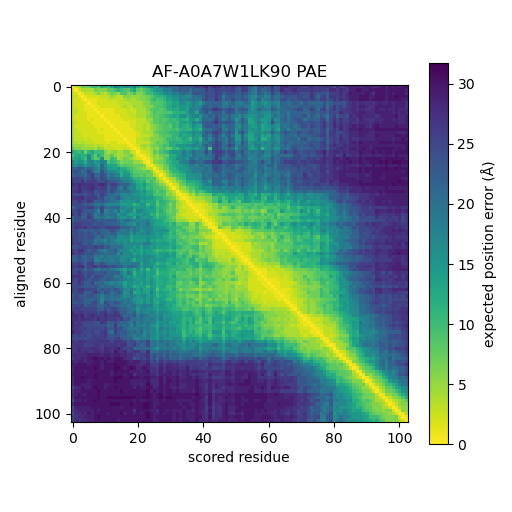-21.959 11.381 50.829 1.00 59.38 86 ALA A C 1
ATOM 711 O O . ALA A 1 86 ? -22.594 10.427 51.289 1.00 59.38 86 ALA A O 1
ATOM 712 N N . PRO A 1 87 ? -21.296 12.229 51.637 1.00 70.31 87 PRO A N 1
ATOM 713 C CA . PRO A 1 87 ? -21.103 12.034 53.069 1.00 70.31 87 PRO A CA 1
ATOM 714 C C . PRO A 1 87 ? -22.325 12.505 53.871 1.00 70.31 87 PRO A C 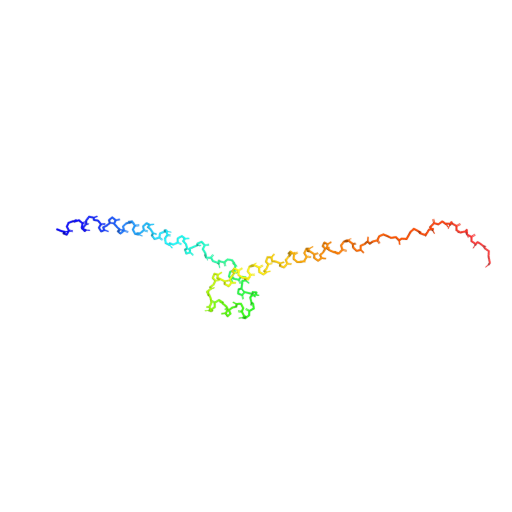1
ATOM 716 O O . PRO A 1 87 ? -22.783 13.624 53.665 1.00 70.31 87 PRO A O 1
ATOM 719 N N . ALA A 1 88 ? -22.817 11.687 54.815 1.00 61.75 88 ALA A N 1
ATOM 720 C CA . ALA A 1 88 ? -23.319 12.114 56.136 1.00 61.75 88 ALA A CA 1
ATOM 721 C C . ALA A 1 88 ? -24.156 11.028 56.838 1.00 61.75 88 ALA A C 1
ATOM 723 O O . ALA A 1 88 ? -25.330 10.826 56.530 1.00 61.75 88 ALA A O 1
ATOM 724 N N . ARG A 1 89 ? -23.609 10.476 57.926 1.00 52.16 89 ARG A N 1
ATOM 725 C CA . ARG A 1 89 ? -24.290 10.531 59.230 1.00 52.16 89 ARG A CA 1
ATOM 726 C C . ARG A 1 89 ? -23.284 10.338 60.371 1.00 52.16 89 ARG A C 1
ATOM 728 O O . ARG A 1 89 ? -22.871 9.211 60.629 1.00 52.16 89 ARG A O 1
ATOM 735 N N . PRO A 1 90 ? -22.903 11.412 61.082 1.00 68.38 90 PRO A N 1
ATOM 736 C CA . PRO A 1 90 ? -22.335 11.294 62.410 1.00 68.38 90 PRO A CA 1
ATOM 737 C C . PRO A 1 90 ? -23.512 11.132 63.374 1.00 68.38 90 PRO A C 1
ATOM 739 O O . PRO A 1 90 ? -24.286 12.062 63.590 1.00 68.38 90 PRO A O 1
ATOM 742 N N . ALA A 1 91 ? -23.697 9.938 63.920 1.00 59.62 91 ALA A N 1
ATOM 743 C CA . ALA A 1 91 ? -24.620 9.742 65.026 1.00 59.62 91 ALA A CA 1
ATOM 744 C C . ALA A 1 91 ? -23.990 8.777 66.024 1.00 59.62 91 ALA A C 1
ATOM 746 O O . ALA A 1 91 ? -24.085 7.564 65.880 1.00 59.62 91 ALA A O 1
ATOM 747 N N . ALA A 1 92 ? -23.336 9.384 67.013 1.00 60.72 92 ALA A N 1
ATOM 748 C CA . ALA A 1 92 ? -23.303 8.911 68.389 1.00 60.72 92 ALA A CA 1
ATOM 749 C C . ALA A 1 92 ? -22.930 7.433 68.570 1.00 60.72 92 ALA A C 1
ATOM 751 O O . ALA A 1 92 ? -23.756 6.591 68.913 1.00 60.72 92 ALA A O 1
ATOM 752 N N . GLN A 1 93 ? -21.641 7.146 68.411 1.00 61.59 93 GLN A N 1
ATOM 753 C CA . GLN A 1 93 ? -21.022 5.968 69.006 1.00 61.59 93 GLN A CA 1
ATOM 754 C C . GLN A 1 93 ? -20.501 6.375 70.391 1.00 61.59 93 GLN A C 1
ATOM 756 O O . GLN A 1 93 ? -19.305 6.526 70.608 1.00 61.59 93 GLN A O 1
ATOM 761 N N . ASP A 1 94 ? -21.440 6.660 71.294 1.00 60.31 94 ASP A N 1
ATOM 762 C CA . ASP A 1 94 ? -21.177 7.069 72.671 1.00 60.31 94 ASP A CA 1
ATOM 763 C C . ASP A 1 94 ? -22.055 6.215 73.597 1.00 60.31 94 ASP A C 1
ATOM 765 O O . ASP A 1 94 ? -23.265 6.423 73.671 1.00 60.31 94 ASP A O 1
ATOM 769 N N . ALA A 1 95 ? -21.453 5.165 74.173 1.00 61.09 95 ALA A N 1
ATOM 770 C CA . ALA A 1 95 ? -21.701 4.622 75.519 1.00 61.09 95 ALA A CA 1
ATOM 771 C C . ALA A 1 95 ? -21.286 3.133 75.624 1.00 61.09 95 ALA A C 1
ATOM 773 O O . ALA A 1 95 ? -21.839 2.285 74.918 1.00 61.09 95 ALA A O 1
ATOM 774 N N . PRO A 1 96 ? -20.396 2.766 76.563 1.00 62.28 96 PRO A N 1
ATOM 775 C CA . PRO A 1 96 ? -20.270 1.392 77.035 1.00 62.28 96 PRO A CA 1
ATOM 776 C C . PRO A 1 96 ? -21.410 1.092 78.024 1.00 62.28 96 PRO A C 1
ATOM 778 O O . PRO A 1 96 ? -21.537 1.760 79.048 1.00 62.28 96 PRO A O 1
ATOM 781 N N . GLN A 1 97 ? -22.247 0.091 77.735 1.00 64.81 97 GLN A N 1
ATOM 782 C CA . GLN A 1 97 ? -23.235 -0.418 78.697 1.00 64.81 97 GLN A CA 1
ATOM 783 C C . GLN A 1 97 ? -22.671 -1.649 79.430 1.00 64.81 97 GLN A C 1
ATOM 785 O O . GLN A 1 97 ? -22.039 -2.497 78.795 1.00 64.81 97 GLN A O 1
ATOM 790 N N . PRO A 1 98 ? -22.852 -1.734 80.761 1.00 62.25 98 PRO A N 1
ATOM 791 C CA . PRO A 1 98 ? -22.091 -2.614 81.628 1.00 62.25 98 PRO A CA 1
ATOM 792 C C . PRO A 1 98 ? -22.656 -4.034 81.676 1.00 62.25 98 PRO A C 1
ATOM 794 O O . PRO A 1 98 ? -23.852 -4.276 81.512 1.00 62.25 98 PRO A O 1
ATOM 797 N N . VAL A 1 99 ? -21.737 -4.951 81.964 1.00 66.06 99 VAL A N 1
ATOM 798 C CA . VAL A 1 99 ? -21.944 -6.351 82.335 1.00 66.06 99 VAL A CA 1
ATOM 799 C C . VAL A 1 99 ? -23.115 -6.471 83.316 1.00 66.06 99 VAL A C 1
ATOM 801 O O . VAL A 1 99 ? -23.059 -5.942 84.425 1.00 66.06 99 VAL A O 1
ATOM 804 N N . ARG A 1 100 ? -24.178 -7.168 82.905 1.00 59.59 100 ARG A N 1
ATOM 805 C CA . ARG A 1 100 ? -25.213 -7.656 83.818 1.00 59.59 100 ARG A CA 1
ATOM 806 C C . ARG A 1 100 ? -24.928 -9.112 84.141 1.00 59.59 100 ARG A C 1
ATOM 808 O O . ARG A 1 100 ? -25.296 -10.007 83.389 1.00 59.59 100 ARG A O 1
ATOM 815 N N . ASP A 1 101 ? -24.239 -9.278 85.260 1.00 61.53 101 ASP A N 1
ATOM 816 C CA . ASP A 1 101 ? -24.336 -10.451 86.118 1.00 61.53 101 ASP A CA 1
ATOM 817 C C . ASP A 1 101 ? -25.711 -10.501 86.815 1.00 61.53 101 ASP A C 1
ATOM 819 O O . ASP A 1 101 ? -26.368 -9.468 86.976 1.00 61.53 101 ASP A O 1
ATOM 823 N N . LEU A 1 102 ? -26.037 -11.702 87.304 1.00 58.50 102 LEU A N 1
ATOM 824 C CA . LEU A 1 102 ? -27.147 -12.140 88.171 1.00 58.50 102 LEU A CA 1
ATOM 825 C C . LEU A 1 102 ? -28.429 -12.681 87.516 1.00 58.50 102 LEU A C 1
ATOM 827 O O . LEU A 1 102 ? -29.238 -11.942 86.954 1.00 58.50 102 LEU A O 1
ATOM 831 N N . GLY A 1 103 ? -28.643 -13.982 87.759 1.00 54.38 103 GLY A N 1
ATOM 832 C CA . GLY A 1 103 ? -29.891 -14.726 87.596 1.00 54.38 103 GLY A CA 1
ATOM 833 C C . GLY A 1 103 ? -29.656 -16.225 87.552 1.00 54.38 103 GLY A C 1
ATOM 834 O O . GLY A 1 103 ? -29.909 -16.791 86.470 1.00 54.38 103 GLY A O 1
#